Protein AF-A0A6L7CHQ5-F1 (afdb_monomer_lite)

InterPro domains:
  IPR009050 Globin-like superfamily [SSF46458] (5-82)
  IPR012292 Globin/Protoglobin [G3DSA:1.10.490.10] (6-82)

Secondary structure (DSSP, 8-state):
-HHHHHHHHHHHHHHHHHS-HHHHHHHHHHHHHHHHHHHHHHHHHHTTSHHHHGGG-SHHHHHHHHHHHHHHHHHHHT----

Radius of gyration: 15.95 Å; chains: 1; bounding box: 35×37×38 Å

Sequence (82 aa):
MEMYFKRMKDEWTGLVEQADPLIRAKAAEIAVAHAHYLSIEFYRIVRIDPHAEEFLSNEQVERQLKSAMERWIINVLSAQVD

pLDDT: mean 93.34, std 6.65, range [62.5, 98.44]

Foldseek 3Di:
DVVVVVVVLVVLQVVQVVDDPVVLVVLLVCLLVCLLVVLLVVLVVQCVDPVSVVVVVDPVSSVVSSVVSSVVSNPSSNDDDD

Organism: Escherichia coli (NCBI:txid562)

Structure (mmCIF, N/CA/C/O backbone):
data_AF-A0A6L7CHQ5-F1
#
_entry.id   AF-A0A6L7CHQ5-F1
#
loop_
_atom_site.group_PDB
_atom_site.id
_atom_site.type_symbol
_atom_site.label_atom_id
_atom_site.label_alt_id
_atom_site.label_comp_id
_atom_site.label_asym_id
_atom_site.label_entity_id
_atom_site.label_seq_id
_atom_site.pdbx_PDB_ins_code
_atom_site.Cartn_x
_atom_site.Cartn_y
_atom_site.Cartn_z
_atom_site.occupancy
_atom_site.B_iso_or_equi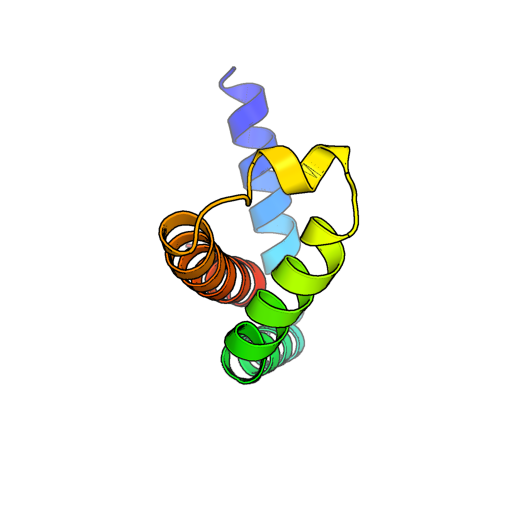v
_atom_site.auth_seq_id
_atom_site.auth_comp_id
_atom_site.auth_asym_id
_atom_site.auth_atom_id
_atom_site.pdbx_PDB_model_num
ATOM 1 N N . MET A 1 1 ? 1.541 27.345 1.888 1.00 62.50 1 MET A N 1
ATOM 2 C CA . MET A 1 1 ? 2.008 25.940 1.942 1.00 62.50 1 MET A CA 1
ATOM 3 C C . MET A 1 1 ? 1.375 25.188 3.115 1.00 62.50 1 MET A C 1
ATOM 5 O O . MET A 1 1 ? 0.843 24.110 2.895 1.00 62.50 1 MET A O 1
ATOM 9 N N . GLU A 1 2 ? 1.298 25.786 4.311 1.00 71.94 2 GLU A N 1
ATOM 10 C CA . GLU A 1 2 ? 0.641 25.191 5.497 1.00 71.94 2 GLU A CA 1
ATOM 11 C C . GLU A 1 2 ? -0.814 24.748 5.267 1.00 71.94 2 GLU A C 1
ATOM 13 O O . GLU A 1 2 ? -1.184 23.634 5.622 1.00 71.94 2 GLU A O 1
ATOM 18 N N . MET A 1 3 ? -1.630 25.563 4.588 1.00 82.44 3 MET A N 1
ATOM 19 C CA . MET A 1 3 ? -3.026 25.205 4.279 1.00 82.44 3 MET A CA 1
ATOM 20 C C . MET A 1 3 ? -3.181 24.012 3.322 1.00 82.44 3 MET A C 1
ATOM 22 O O . MET A 1 3 ? -4.255 23.416 3.262 1.00 82.44 3 MET A O 1
ATOM 26 N N . TYR A 1 4 ? -2.156 23.698 2.526 1.00 87.12 4 TYR A N 1
ATOM 27 C CA . TYR A 1 4 ? -2.181 22.544 1.624 1.00 87.12 4 TYR A CA 1
ATOM 28 C C . TYR A 1 4 ? -1.830 21.268 2.387 1.00 87.12 4 TYR A C 1
ATOM 30 O O . TYR A 1 4 ? -2.579 20.300 2.330 1.00 87.12 4 TYR A O 1
ATOM 38 N N . PHE A 1 5 ? -0.751 21.306 3.175 1.00 91.31 5 PHE A N 1
ATOM 39 C CA . PHE A 1 5 ? -0.361 20.185 4.029 1.00 91.31 5 PHE A CA 1
ATOM 40 C C . PHE A 1 5 ? -1.471 19.812 5.018 1.00 91.31 5 PHE A C 1
ATOM 42 O O . PHE A 1 5 ? -1.806 18.638 5.146 1.00 91.31 5 PHE A O 1
ATOM 49 N N . LYS A 1 6 ? -2.103 20.815 5.645 1.00 93.19 6 LYS A N 1
ATOM 50 C CA . LYS A 1 6 ? -3.244 20.595 6.537 1.00 93.19 6 LYS A CA 1
ATOM 51 C C . LYS A 1 6 ? -4.400 19.886 5.824 1.00 93.19 6 LYS A C 1
ATOM 53 O O . LYS A 1 6 ? -4.879 18.885 6.330 1.00 93.19 6 LYS A O 1
ATOM 58 N N . ARG A 1 7 ? -4.795 20.350 4.631 1.00 94.56 7 ARG A N 1
ATOM 59 C CA . ARG A 1 7 ? -5.867 19.703 3.853 1.00 94.56 7 ARG A CA 1
ATOM 60 C C . ARG A 1 7 ? -5.552 18.252 3.508 1.00 94.56 7 ARG A C 1
ATOM 62 O O . ARG A 1 7 ? -6.408 17.405 3.696 1.00 94.56 7 ARG A O 1
ATOM 69 N N . MET A 1 8 ? -4.332 17.960 3.059 1.00 94.94 8 MET A N 1
ATOM 70 C CA . MET A 1 8 ? -3.939 16.586 2.724 1.00 94.94 8 MET A CA 1
ATOM 71 C C . MET A 1 8 ? -3.930 15.666 3.943 1.00 94.94 8 MET A C 1
ATOM 73 O O . MET A 1 8 ? -4.356 14.519 3.838 1.00 94.94 8 MET A O 1
ATOM 77 N N . LYS A 1 9 ? -3.489 16.171 5.103 1.00 94.75 9 LYS A N 1
ATOM 78 C CA . LYS A 1 9 ? -3.587 15.426 6.359 1.00 94.75 9 LYS A CA 1
ATOM 79 C C . LYS A 1 9 ? -5.049 15.159 6.718 1.00 94.75 9 LYS A C 1
ATOM 81 O O . LYS A 1 9 ? -5.399 14.008 6.937 1.00 94.75 9 LYS A O 1
ATOM 86 N N . ASP A 1 10 ? -5.881 16.200 6.745 1.00 95.88 10 ASP A N 1
ATOM 87 C CA . ASP A 1 10 ? -7.291 16.095 7.134 1.00 95.88 10 ASP A CA 1
ATOM 88 C C . ASP A 1 10 ? -8.056 15.134 6.199 1.00 95.88 10 ASP A C 1
ATOM 90 O O . ASP A 1 10 ? -8.848 14.318 6.665 1.00 95.88 10 ASP A O 1
ATOM 94 N N . GLU A 1 11 ? -7.778 15.169 4.891 1.00 96.31 11 GLU A N 1
ATOM 95 C CA . GLU A 1 11 ? -8.363 14.247 3.909 1.00 96.31 11 GLU A CA 1
ATOM 96 C C . GLU A 1 11 ? -7.913 12.793 4.123 1.00 96.31 11 GLU A C 1
ATOM 98 O O . GLU A 1 11 ? -8.752 11.891 4.115 1.00 96.31 11 GLU A O 1
ATOM 103 N N . TRP A 1 12 ? -6.618 12.542 4.355 1.00 96.62 12 TRP A N 1
ATOM 104 C CA . TRP A 1 12 ? -6.120 11.183 4.608 1.00 96.62 12 TRP A CA 1
ATOM 105 C C . TRP A 1 12 ? -6.657 10.626 5.931 1.00 96.62 12 TRP A C 1
ATOM 107 O O . TRP A 1 12 ? -7.130 9.491 5.980 1.00 96.62 12 TRP A O 1
ATOM 117 N N . THR A 1 13 ? -6.623 11.424 6.999 1.00 96.44 13 THR A N 1
ATOM 118 C CA . THR A 1 13 ? -7.204 11.076 8.302 1.00 96.44 13 THR A CA 1
ATOM 119 C C . THR A 1 13 ? -8.690 10.755 8.149 1.00 96.44 13 THR A C 1
ATOM 121 O O . THR A 1 13 ? -9.120 9.679 8.560 1.00 96.44 13 THR A O 1
ATOM 124 N N . GLY A 1 14 ? -9.450 11.613 7.461 1.00 97.00 14 GLY A N 1
ATOM 125 C CA . GLY A 1 14 ? -10.871 11.391 7.206 1.00 97.00 14 GLY A CA 1
ATOM 126 C C . GLY A 1 14 ? -11.153 10.103 6.429 1.00 97.00 14 GLY A C 1
ATOM 127 O O . GLY A 1 14 ? -12.087 9.383 6.775 1.00 97.00 14 GLY A O 1
ATOM 128 N N . LEU A 1 15 ? -10.333 9.762 5.428 1.00 97.12 15 LEU A N 1
ATOM 129 C CA . LEU A 1 15 ? -10.457 8.502 4.686 1.00 97.12 15 LEU A CA 1
ATOM 130 C C . LEU A 1 15 ? -10.306 7.277 5.604 1.00 97.12 15 LEU A C 1
ATOM 132 O O . LEU A 1 15 ? -11.076 6.323 5.494 1.00 97.12 15 LEU A O 1
ATOM 136 N N . VAL A 1 16 ? -9.326 7.299 6.509 1.00 96.38 16 VAL A N 1
ATOM 137 C CA . VAL A 1 16 ? -9.070 6.191 7.440 1.00 96.38 16 VAL A CA 1
ATOM 138 C C . VAL A 1 16 ? -10.163 6.099 8.511 1.00 96.38 16 VAL A C 1
ATOM 140 O O . VAL A 1 16 ? -10.603 4.996 8.828 1.00 96.38 16 VAL A O 1
ATOM 143 N N . GLU A 1 17 ? -10.631 7.228 9.047 1.00 96.00 17 GLU A N 1
ATOM 144 C CA . GLU A 1 17 ? -11.685 7.269 10.073 1.00 96.00 17 GLU A CA 1
ATOM 145 C C . GLU A 1 17 ? -13.054 6.828 9.543 1.00 96.00 17 GLU A C 1
ATOM 147 O O . GLU A 1 17 ? -13.802 6.154 10.250 1.00 96.00 17 GLU A O 1
ATOM 152 N N . GLN A 1 18 ? -13.386 7.187 8.299 1.00 96.75 18 GLN A N 1
ATOM 153 C CA . GLN A 1 18 ? -14.662 6.824 7.671 1.00 96.75 18 GLN A CA 1
ATOM 154 C C . GLN A 1 18 ? -14.727 5.347 7.265 1.00 96.75 18 GLN A C 1
ATOM 156 O O . GLN A 1 18 ? -15.819 4.798 7.106 1.00 96.75 18 GLN A O 1
ATOM 161 N N . ALA A 1 19 ? -13.578 4.696 7.081 1.00 96.25 19 ALA A N 1
ATOM 162 C CA . ALA A 1 19 ? -13.517 3.289 6.728 1.00 96.25 19 ALA A CA 1
ATOM 163 C C . ALA A 1 19 ? -13.725 2.395 7.961 1.00 96.25 19 ALA A C 1
ATOM 165 O O . ALA A 1 19 ? -12.992 2.476 8.954 1.00 96.25 19 ALA A O 1
ATOM 166 N N . ASP A 1 20 ? -14.699 1.486 7.857 1.00 97.19 20 ASP A N 1
ATOM 167 C CA . ASP A 1 20 ? -15.027 0.512 8.900 1.00 97.19 20 ASP A CA 1
ATOM 168 C C . ASP A 1 20 ? -13.761 -0.240 9.378 1.00 97.19 20 ASP A C 1
ATOM 170 O O . ASP A 1 20 ? -12.986 -0.733 8.543 1.00 97.19 20 ASP A O 1
ATOM 174 N N . PRO A 1 21 ? -13.528 -0.358 10.702 1.00 95.88 21 PRO A N 1
ATOM 175 C CA . PRO A 1 21 ? -12.348 -1.028 11.244 1.00 95.88 21 PRO A CA 1
ATOM 176 C C . PRO A 1 21 ? -12.134 -2.458 10.727 1.00 95.88 21 PRO A C 1
ATOM 178 O O . PRO A 1 21 ? -10.993 -2.851 10.490 1.00 95.88 21 PRO A O 1
ATOM 181 N N . LEU A 1 22 ? -13.201 -3.235 10.510 1.00 96.88 22 LEU A N 1
ATOM 182 C CA . LEU A 1 22 ? -13.110 -4.596 9.973 1.00 96.88 22 LEU A CA 1
ATOM 183 C C . LEU A 1 22 ? -12.662 -4.597 8.510 1.00 96.88 22 LEU A C 1
ATOM 185 O O . LEU A 1 22 ? -11.915 -5.483 8.092 1.00 96.88 22 LEU A O 1
ATOM 189 N N . ILE A 1 23 ? -13.087 -3.602 7.731 1.00 97.56 23 ILE A N 1
ATOM 190 C CA . ILE A 1 23 ? -12.653 -3.442 6.340 1.00 97.56 23 ILE A CA 1
ATOM 191 C C . ILE A 1 23 ? -11.177 -3.049 6.292 1.00 97.56 23 ILE A C 1
ATOM 193 O O . ILE A 1 23 ? -10.416 -3.639 5.525 1.00 97.56 23 ILE A O 1
ATOM 197 N N . ARG A 1 24 ? -10.741 -2.129 7.159 1.00 97.69 24 ARG A N 1
ATOM 198 C CA . ARG A 1 24 ? -9.323 -1.754 7.273 1.00 97.69 24 ARG A CA 1
ATOM 199 C C . ARG A 1 24 ? -8.447 -2.919 7.730 1.00 97.69 24 ARG A C 1
ATOM 201 O O . ARG A 1 24 ? -7.375 -3.119 7.171 1.00 97.69 24 ARG A O 1
ATOM 208 N N . ALA A 1 25 ? -8.918 -3.735 8.674 1.00 97.50 25 ALA A N 1
ATOM 209 C CA . ALA A 1 25 ? -8.209 -4.942 9.098 1.00 97.50 25 ALA A CA 1
ATOM 210 C C . ALA A 1 25 ? -8.017 -5.934 7.938 1.00 97.50 25 ALA A C 1
ATOM 212 O O . ALA A 1 25 ? -6.922 -6.459 7.755 1.00 97.50 25 ALA A O 1
ATOM 213 N N . LYS A 1 26 ? -9.046 -6.136 7.103 1.00 98.25 26 LYS A N 1
ATOM 214 C CA . LYS A 1 26 ? -8.945 -6.973 5.896 1.00 98.25 26 LYS A CA 1
ATOM 215 C C . LYS A 1 26 ? -8.003 -6.383 4.847 1.00 98.25 26 LYS A C 1
ATOM 217 O O . LYS A 1 26 ? -7.256 -7.128 4.222 1.00 98.25 26 LYS A O 1
ATOM 222 N N . ALA A 1 27 ? -8.019 -5.065 4.647 1.00 98.12 27 ALA A N 1
ATOM 223 C CA . ALA A 1 27 ? -7.086 -4.402 3.736 1.00 98.12 27 ALA A CA 1
ATOM 224 C C . ALA A 1 27 ? -5.629 -4.595 4.188 1.00 98.12 27 ALA A C 1
ATOM 226 O O . ALA A 1 27 ? -4.781 -4.952 3.371 1.00 98.12 27 ALA A O 1
ATOM 227 N N . ALA A 1 28 ? -5.363 -4.449 5.489 1.00 98.12 28 ALA A N 1
ATOM 228 C CA . ALA A 1 28 ? -4.054 -4.707 6.083 1.00 98.12 28 ALA A CA 1
ATOM 229 C C . ALA A 1 28 ? -3.633 -6.182 5.949 1.00 98.12 28 ALA A C 1
ATOM 231 O O . ALA A 1 28 ? -2.498 -6.465 5.574 1.00 98.12 28 ALA A O 1
ATOM 232 N N . GLU A 1 29 ? -4.549 -7.127 6.190 1.00 98.31 29 GLU A N 1
ATOM 233 C CA . GLU A 1 29 ? -4.302 -8.566 6.017 1.00 98.31 29 GLU A CA 1
ATOM 234 C C . GLU A 1 29 ? -3.887 -8.894 4.576 1.00 98.31 29 GLU A C 1
ATOM 236 O O . GLU A 1 29 ? -2.859 -9.535 4.354 1.00 98.31 29 GLU A O 1
ATOM 241 N N . ILE A 1 30 ? -4.636 -8.388 3.590 1.00 98.25 30 ILE A N 1
ATOM 242 C CA . ILE A 1 30 ? -4.315 -8.548 2.167 1.00 98.25 30 ILE A CA 1
ATOM 243 C C . ILE A 1 30 ? -2.964 -7.909 1.835 1.00 98.25 30 ILE A C 1
ATOM 245 O O . ILE A 1 30 ? -2.164 -8.507 1.116 1.00 98.25 30 I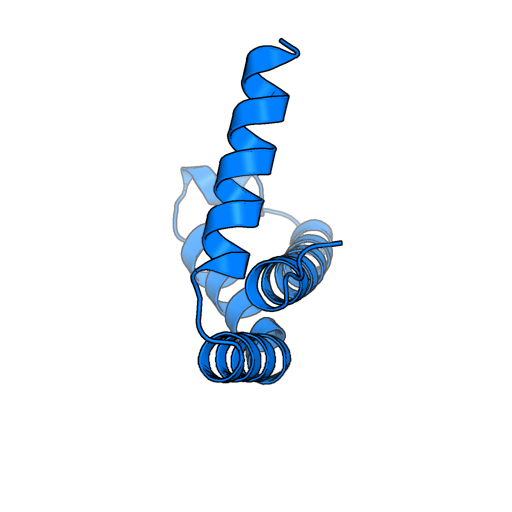LE A O 1
ATOM 249 N N . ALA A 1 31 ? -2.686 -6.718 2.364 1.00 98.00 31 ALA A N 1
ATOM 250 C CA . ALA A 1 31 ? -1.422 -6.036 2.135 1.00 98.00 31 ALA A CA 1
ATOM 251 C C . ALA A 1 31 ? -0.240 -6.865 2.650 1.00 98.00 31 ALA A C 1
ATOM 253 O O . ALA A 1 31 ? 0.681 -7.141 1.890 1.00 98.00 31 ALA A O 1
ATOM 254 N N . VAL A 1 32 ? -0.284 -7.332 3.898 1.00 97.81 32 VAL A N 1
ATOM 255 C CA . VAL A 1 32 ? 0.794 -8.144 4.484 1.00 97.81 32 VAL A CA 1
ATOM 256 C C . VAL A 1 32 ? 0.956 -9.478 3.750 1.00 97.81 32 VAL A C 1
ATOM 258 O O . VAL A 1 32 ? 2.081 -9.888 3.476 1.00 97.81 32 VAL A O 1
ATOM 261 N N . ALA A 1 33 ? -0.144 -10.141 3.388 1.00 98.25 33 ALA A N 1
ATOM 262 C CA . ALA A 1 33 ? -0.094 -11.436 2.713 1.00 98.25 33 ALA A CA 1
ATOM 263 C C . ALA A 1 33 ? 0.413 -11.349 1.261 1.00 98.25 33 ALA A C 1
ATOM 265 O O . ALA A 1 33 ? 1.012 -12.304 0.761 1.00 98.25 33 ALA A O 1
ATOM 266 N N . HIS A 1 34 ? 0.172 -10.229 0.570 1.00 98.38 34 HIS A N 1
ATOM 267 C CA . HIS A 1 34 ? 0.364 -10.142 -0.880 1.00 98.38 34 HIS A CA 1
ATOM 268 C C . HIS A 1 34 ? 1.320 -9.040 -1.353 1.00 98.38 34 HIS A C 1
ATOM 270 O O . HIS A 1 34 ? 1.635 -9.013 -2.543 1.00 98.38 34 HIS A O 1
ATOM 276 N N . ALA A 1 35 ? 1.836 -8.165 -0.483 1.00 98.00 35 ALA A N 1
ATOM 277 C CA . ALA A 1 35 ? 2.712 -7.061 -0.896 1.00 98.00 35 ALA A CA 1
ATOM 278 C C . ALA A 1 35 ? 3.974 -7.532 -1.634 1.00 98.00 35 ALA A C 1
ATOM 280 O O . ALA A 1 35 ? 4.376 -6.891 -2.606 1.00 98.00 35 ALA A O 1
ATOM 281 N N . HIS A 1 36 ? 4.551 -8.675 -1.251 1.00 97.38 36 HIS A N 1
ATOM 282 C CA . HIS A 1 36 ? 5.689 -9.252 -1.966 1.00 97.38 36 HIS A CA 1
ATOM 283 C C . HIS A 1 36 ? 5.346 -9.550 -3.434 1.00 97.38 36 HIS A C 1
ATOM 285 O O . HIS A 1 36 ? 6.001 -9.052 -4.351 1.00 97.38 36 HIS A O 1
ATOM 291 N N . TYR A 1 37 ? 4.262 -10.298 -3.662 1.00 97.69 37 TYR A N 1
ATOM 292 C CA . TYR A 1 37 ? 3.772 -10.618 -5.004 1.00 97.69 37 TYR A CA 1
ATOM 293 C C . TYR A 1 37 ? 3.428 -9.352 -5.800 1.00 97.69 37 TYR A C 1
ATOM 295 O O . TYR A 1 37 ? 3.872 -9.197 -6.937 1.00 97.69 37 TYR A O 1
ATOM 303 N N . LEU A 1 38 ? 2.701 -8.416 -5.183 1.00 97.88 38 LEU A N 1
ATOM 304 C CA . LEU A 1 38 ? 2.313 -7.153 -5.811 1.00 97.88 38 LEU A CA 1
ATOM 305 C C . LEU A 1 38 ? 3.529 -6.313 -6.216 1.00 97.88 38 LEU A C 1
ATOM 307 O O . LEU A 1 38 ? 3.520 -5.723 -7.291 1.00 97.88 38 LEU A O 1
ATOM 311 N N . SER A 1 39 ? 4.592 -6.286 -5.406 1.00 96.56 39 SER A N 1
ATOM 312 C CA . SER A 1 39 ? 5.820 -5.548 -5.727 1.00 96.56 39 SER A CA 1
ATOM 313 C C . SER A 1 39 ? 6.551 -6.119 -6.947 1.00 96.56 39 SER A C 1
ATOM 315 O O . SER A 1 39 ? 7.047 -5.366 -7.790 1.00 96.56 39 SER A O 1
ATOM 317 N N . ILE A 1 40 ? 6.591 -7.449 -7.071 1.00 95.81 40 ILE A N 1
ATOM 318 C CA . ILE A 1 40 ? 7.203 -8.134 -8.210 1.00 95.81 40 ILE A CA 1
ATOM 319 C C . ILE A 1 40 ? 6.383 -7.873 -9.469 1.00 95.81 40 ILE A C 1
ATOM 321 O O . ILE A 1 40 ? 6.953 -7.525 -10.504 1.00 95.81 40 ILE A O 1
ATOM 325 N N . GLU A 1 41 ? 5.062 -8.010 -9.371 1.00 97.31 41 GLU A N 1
ATOM 326 C CA . GLU A 1 41 ? 4.164 -7.845 -10.508 1.00 97.31 41 GLU A CA 1
ATOM 327 C C . GLU A 1 41 ? 4.104 -6.390 -10.983 1.00 97.31 41 GLU A C 1
ATOM 329 O O . GLU A 1 41 ? 4.166 -6.133 -12.185 1.00 97.31 41 GLU A O 1
ATOM 334 N N . PHE A 1 42 ? 4.110 -5.429 -10.054 1.00 95.88 42 PHE A N 1
ATOM 335 C CA . PHE A 1 42 ? 4.270 -4.009 -10.360 1.00 95.88 42 PHE A CA 1
ATOM 336 C C . PHE A 1 42 ? 5.543 -3.763 -11.172 1.00 95.88 42 PHE A C 1
ATOM 338 O O . PHE A 1 42 ? 5.481 -3.185 -12.255 1.00 95.88 42 PHE A O 1
ATOM 345 N N . TYR A 1 43 ? 6.693 -4.248 -10.693 1.00 93.88 43 TYR A N 1
ATOM 346 C CA . TYR A 1 43 ? 7.965 -4.062 -11.390 1.00 93.88 43 TYR A CA 1
ATOM 347 C C . TYR A 1 43 ? 7.946 -4.694 -12.790 1.00 93.88 43 TYR A C 1
ATOM 349 O O . TYR A 1 43 ? 8.408 -4.085 -13.754 1.00 93.88 43 TYR A O 1
ATOM 357 N N . ARG A 1 44 ? 7.370 -5.896 -12.917 1.00 94.00 44 ARG A N 1
ATOM 358 C CA . ARG A 1 44 ? 7.241 -6.610 -14.193 1.00 94.00 44 ARG A CA 1
ATOM 359 C C . ARG A 1 44 ? 6.403 -5.830 -15.204 1.00 94.00 44 ARG A C 1
ATOM 361 O O . ARG A 1 44 ? 6.796 -5.754 -16.362 1.00 94.00 44 ARG A O 1
ATOM 368 N N . ILE A 1 45 ? 5.265 -5.278 -14.780 1.00 96.25 45 ILE A N 1
ATOM 369 C CA . ILE A 1 45 ? 4.357 -4.521 -15.651 1.00 96.25 45 ILE A CA 1
ATOM 370 C C . ILE A 1 45 ? 4.975 -3.178 -16.035 1.00 96.25 45 ILE A C 1
ATOM 372 O O . ILE A 1 45 ? 5.003 -2.842 -17.214 1.00 96.25 45 ILE A O 1
ATOM 376 N N . VAL A 1 46 ? 5.501 -2.427 -15.065 1.00 94.25 46 VAL A N 1
ATOM 377 C CA . VAL A 1 46 ? 6.056 -1.087 -15.308 1.00 94.25 46 VAL A CA 1
ATOM 378 C C . VAL A 1 46 ? 7.257 -1.149 -16.241 1.00 94.25 46 VAL A C 1
ATOM 380 O O . VAL A 1 46 ? 7.376 -0.318 -17.130 1.00 94.25 46 VAL A O 1
ATOM 383 N N . ARG A 1 47 ? 8.109 -2.169 -16.114 1.00 92.00 47 ARG A N 1
ATOM 384 C CA . ARG A 1 47 ? 9.268 -2.337 -16.997 1.00 92.00 47 ARG A CA 1
ATOM 385 C C . ARG A 1 47 ? 8.898 -2.558 -18.474 1.00 92.00 47 ARG A C 1
ATOM 387 O O . ARG A 1 47 ? 9.742 -2.351 -19.332 1.00 92.00 47 ARG A O 1
ATOM 394 N N . ILE A 1 48 ? 7.671 -2.976 -18.791 1.00 93.75 48 ILE A N 1
ATOM 395 C CA . ILE A 1 48 ? 7.234 -3.140 -20.190 1.00 93.75 48 ILE A CA 1
ATOM 396 C C . ILE A 1 48 ? 7.085 -1.782 -20.891 1.00 93.75 48 ILE A C 1
ATOM 398 O O . ILE A 1 48 ? 7.215 -1.718 -22.112 1.00 93.75 48 ILE A O 1
ATOM 402 N N . ASP A 1 49 ? 6.814 -0.708 -20.146 1.00 94.19 49 ASP A N 1
ATOM 403 C CA . ASP A 1 49 ? 6.758 0.642 -20.701 1.00 94.19 49 ASP A CA 1
ATOM 404 C C . ASP A 1 49 ? 8.184 1.138 -21.015 1.00 94.19 49 ASP A C 1
ATOM 406 O O . ASP A 1 49 ? 8.988 1.285 -20.087 1.00 94.19 49 ASP A O 1
ATOM 410 N N . PRO A 1 50 ? 8.512 1.446 -22.287 1.00 90.88 50 PRO A N 1
ATOM 411 C CA . PRO A 1 50 ? 9.837 1.932 -22.668 1.00 90.88 50 PRO A CA 1
ATOM 412 C C . PRO A 1 50 ? 10.265 3.209 -21.934 1.00 90.88 50 PRO A C 1
ATOM 414 O O . PRO A 1 50 ? 11.452 3.397 -21.678 1.00 90.88 50 PRO A O 1
ATOM 417 N N . HIS A 1 51 ? 9.316 4.081 -21.575 1.00 92.38 51 HIS A N 1
ATOM 418 C CA . HIS A 1 51 ? 9.607 5.304 -20.825 1.00 92.38 51 HIS A CA 1
ATOM 419 C C . HIS A 1 51 ? 9.915 5.031 -19.355 1.00 92.38 51 HIS A C 1
ATOM 421 O O . HIS A 1 51 ? 10.587 5.830 -18.716 1.00 92.38 51 HIS A O 1
ATOM 427 N N . ALA A 1 52 ? 9.422 3.928 -18.796 1.00 91.69 52 ALA A N 1
ATOM 428 C CA . ALA A 1 52 ? 9.721 3.555 -17.422 1.00 91.69 52 ALA A CA 1
ATOM 429 C C . ALA A 1 52 ? 10.958 2.651 -17.332 1.00 91.69 52 ALA A C 1
ATOM 431 O O . ALA A 1 52 ? 11.711 2.753 -16.364 1.00 91.69 52 ALA A O 1
ATOM 432 N N . GLU A 1 53 ? 11.199 1.795 -18.334 1.00 92.12 53 GLU A N 1
ATOM 433 C CA . GLU A 1 53 ? 12.340 0.872 -18.364 1.00 92.12 53 GLU A CA 1
ATOM 434 C C . GLU A 1 53 ? 13.685 1.593 -18.208 1.00 92.12 53 GLU A C 1
ATOM 436 O O . GLU A 1 53 ? 14.572 1.073 -17.525 1.00 92.12 53 GLU A O 1
ATOM 441 N N . GLU A 1 54 ? 13.833 2.804 -18.760 1.00 90.38 54 GLU A N 1
ATOM 442 C CA . GLU A 1 54 ? 15.078 3.580 -18.656 1.00 90.38 54 GLU A CA 1
ATOM 443 C C . GLU A 1 54 ? 15.519 3.803 -17.197 1.00 90.38 54 GLU A C 1
ATOM 445 O O . GLU A 1 54 ? 16.715 3.756 -16.890 1.00 90.38 54 GLU A O 1
ATOM 450 N N . PHE A 1 55 ? 14.558 3.927 -16.274 1.00 89.31 55 PHE A N 1
ATOM 451 C CA . PHE A 1 55 ? 14.791 4.102 -14.837 1.00 89.31 55 PHE A CA 1
ATOM 452 C C . PHE A 1 55 ? 14.978 2.782 -14.077 1.00 89.31 55 PHE A C 1
ATOM 454 O O . PHE A 1 55 ? 15.338 2.796 -12.900 1.00 89.31 55 PHE A O 1
ATOM 461 N N . LEU A 1 56 ? 14.731 1.638 -14.721 1.00 88.19 56 LEU A N 1
ATOM 462 C CA . LEU A 1 56 ? 14.681 0.309 -14.101 1.00 88.19 56 LEU A CA 1
ATOM 463 C C . LEU A 1 56 ? 15.807 -0.623 -14.577 1.00 88.19 56 LEU A C 1
ATOM 465 O O . LEU A 1 56 ? 15.773 -1.820 -14.310 1.00 88.19 56 LEU A O 1
ATOM 469 N N . SER A 1 57 ? 16.822 -0.086 -15.248 1.00 74.56 57 SER A N 1
A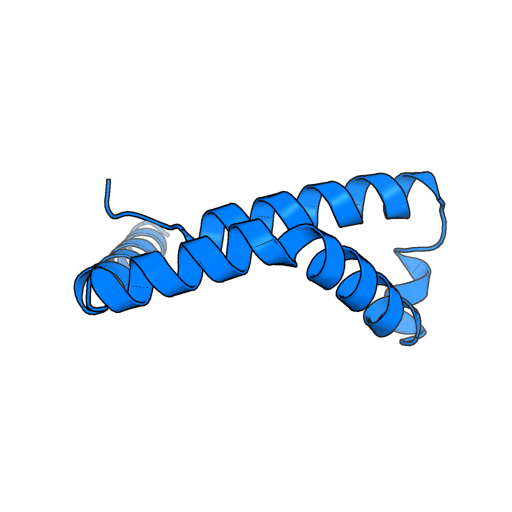TOM 470 C CA . SER A 1 57 ? 17.818 -0.831 -16.031 1.00 74.56 57 SER A CA 1
ATOM 471 C C . SER A 1 57 ? 18.882 -1.621 -15.241 1.00 74.56 57 SER A C 1
ATOM 473 O O . SER A 1 57 ? 19.688 -2.322 -15.852 1.00 74.56 57 SER A O 1
ATOM 475 N N . ASN A 1 58 ? 18.909 -1.556 -13.903 1.00 83.25 58 ASN A N 1
ATOM 476 C CA . ASN A 1 58 ? 19.908 -2.244 -13.070 1.00 83.25 58 ASN A CA 1
ATOM 477 C C . ASN A 1 58 ? 19.256 -3.149 -12.006 1.00 83.25 58 ASN A C 1
ATOM 479 O O . ASN A 1 58 ? 18.333 -2.733 -11.307 1.00 83.25 58 ASN A O 1
ATOM 483 N N . GLU A 1 59 ? 19.806 -4.353 -11.814 1.00 82.25 59 GLU A N 1
ATOM 484 C CA . GLU A 1 59 ? 19.397 -5.329 -10.793 1.00 82.25 59 GLU A CA 1
ATOM 485 C C . GLU A 1 59 ? 19.396 -4.744 -9.366 1.00 82.25 59 GLU A C 1
ATOM 487 O O . GLU A 1 59 ? 18.544 -5.077 -8.539 1.00 82.25 59 GLU A O 1
ATOM 492 N N . GLN A 1 60 ? 20.310 -3.817 -9.064 1.00 81.88 60 GLN A N 1
ATOM 493 C CA . GLN A 1 60 ? 20.320 -3.130 -7.771 1.00 81.88 60 GLN A CA 1
ATOM 494 C C . GLN A 1 60 ? 19.067 -2.260 -7.574 1.00 81.88 60 GLN A C 1
ATOM 496 O O . GLN A 1 60 ? 18.504 -2.235 -6.477 1.00 81.88 60 GLN A O 1
ATOM 501 N N . VAL A 1 61 ? 18.614 -1.579 -8.633 1.00 81.94 61 VAL A N 1
ATOM 502 C CA . VAL A 1 61 ? 17.382 -0.774 -8.621 1.00 81.94 61 VAL A CA 1
ATOM 503 C C . VAL A 1 61 ? 16.169 -1.686 -8.495 1.00 81.94 61 VAL A C 1
ATOM 505 O O . VAL A 1 61 ? 15.276 -1.394 -7.707 1.00 81.94 61 VAL A O 1
ATOM 508 N N . GLU A 1 62 ? 16.164 -2.829 -9.181 1.00 87.44 62 GLU A N 1
ATOM 509 C CA . GLU A 1 62 ? 15.105 -3.833 -9.064 1.00 87.44 62 GLU A CA 1
ATOM 510 C C . GLU A 1 62 ? 14.909 -4.306 -7.618 1.00 87.44 62 GLU A C 1
ATOM 512 O O . GLU A 1 62 ? 13.800 -4.235 -7.078 1.00 87.44 62 GLU A O 1
ATOM 517 N N . ARG A 1 63 ? 15.987 -4.757 -6.9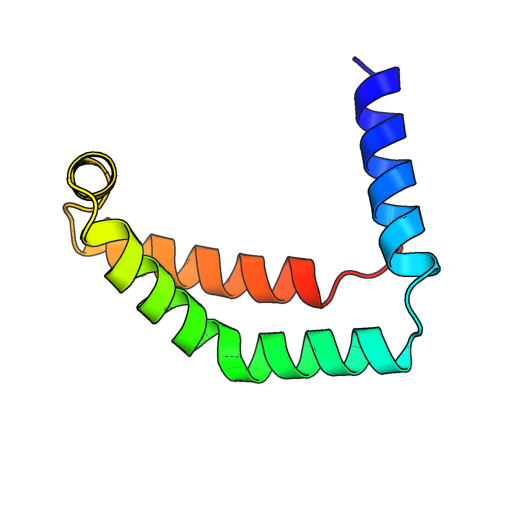64 1.00 87.56 63 ARG A N 1
ATOM 518 C CA . ARG A 1 63 ? 15.925 -5.274 -5.587 1.00 87.56 63 ARG A CA 1
ATOM 519 C C . ARG A 1 63 ? 15.479 -4.199 -4.597 1.00 87.56 63 ARG A C 1
ATOM 521 O O . ARG A 1 63 ? 14.650 -4.467 -3.726 1.00 87.56 63 ARG A O 1
ATOM 528 N N . GLN A 1 64 ? 16.005 -2.981 -4.734 1.00 92.06 64 GLN A N 1
ATOM 529 C CA . GLN A 1 64 ? 15.648 -1.870 -3.853 1.00 92.06 64 GLN A CA 1
ATOM 530 C C . GLN A 1 64 ? 14.206 -1.406 -4.066 1.00 92.06 64 GLN A C 1
ATOM 532 O O . GLN A 1 64 ? 13.487 -1.207 -3.085 1.00 92.06 64 GLN A O 1
ATOM 537 N N . LEU A 1 65 ? 13.764 -1.275 -5.320 1.00 92.50 65 LEU A N 1
ATOM 538 C CA . LEU A 1 65 ? 12.420 -0.809 -5.646 1.00 92.50 65 LEU A CA 1
ATOM 539 C C . LEU A 1 65 ? 11.358 -1.807 -5.193 1.00 92.50 65 LEU A C 1
ATOM 541 O O . LEU A 1 65 ? 10.389 -1.395 -4.566 1.00 92.50 65 LEU A O 1
ATOM 545 N N . LYS A 1 66 ? 11.554 -3.110 -5.426 1.00 93.06 66 LYS A N 1
ATOM 546 C CA . LYS A 1 66 ? 10.616 -4.143 -4.959 1.00 93.06 66 LYS A CA 1
ATOM 547 C C . LYS A 1 66 ? 10.456 -4.109 -3.437 1.00 93.06 66 LYS A C 1
ATOM 549 O O . LYS A 1 66 ? 9.339 -4.019 -2.941 1.00 93.06 66 LYS A O 1
ATOM 554 N N . SER A 1 67 ? 11.564 -4.052 -2.694 1.00 95.00 67 SER A N 1
ATOM 555 C CA . SER A 1 67 ? 11.529 -3.961 -1.226 1.00 95.00 67 SER A CA 1
ATOM 556 C C . SER A 1 67 ? 10.926 -2.644 -0.708 1.00 95.00 67 SER A C 1
ATOM 558 O O . SER A 1 67 ? 10.252 -2.620 0.325 1.00 9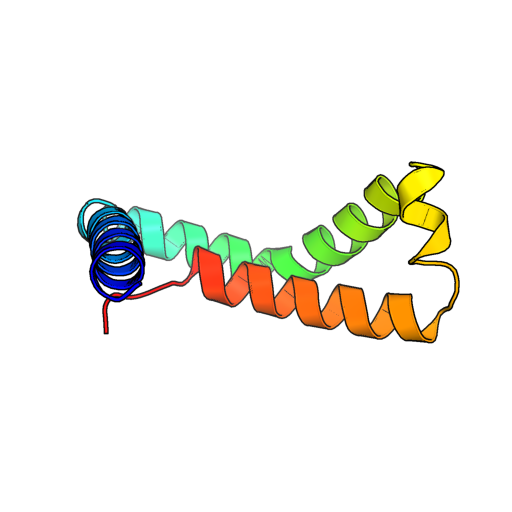5.00 67 SER A O 1
ATOM 560 N N . ALA A 1 68 ? 11.168 -1.519 -1.386 1.00 96.81 68 ALA A N 1
ATOM 561 C CA . ALA A 1 68 ? 10.543 -0.244 -1.038 1.00 96.81 68 ALA A CA 1
ATOM 562 C C . ALA A 1 68 ? 9.034 -0.258 -1.324 1.00 96.81 68 ALA A C 1
ATOM 564 O O . ALA A 1 68 ? 8.258 0.217 -0.499 1.00 96.81 68 ALA A O 1
ATOM 565 N N . MET A 1 69 ? 8.626 -0.849 -2.447 1.00 97.62 69 MET A N 1
ATOM 566 C CA . MET A 1 69 ? 7.230 -0.975 -2.854 1.00 97.62 69 MET A CA 1
ATOM 567 C C . MET A 1 69 ? 6.450 -1.897 -1.916 1.00 97.62 69 MET A C 1
ATOM 569 O O . MET A 1 69 ? 5.357 -1.544 -1.492 1.00 97.62 69 MET A O 1
ATOM 573 N N . GLU A 1 70 ? 7.030 -3.031 -1.520 1.00 97.94 70 GLU A N 1
ATOM 574 C CA . GLU A 1 70 ? 6.429 -3.938 -0.538 1.00 97.94 70 GLU A CA 1
ATOM 575 C C . GLU A 1 70 ? 6.122 -3.205 0.779 1.00 97.94 70 GLU A C 1
ATOM 577 O O . GLU A 1 70 ? 4.992 -3.234 1.270 1.00 97.94 70 GLU A O 1
ATOM 582 N N . ARG A 1 71 ? 7.094 -2.442 1.298 1.00 98.19 71 ARG A N 1
ATOM 583 C CA . ARG A 1 71 ? 6.901 -1.600 2.490 1.00 98.19 71 ARG A CA 1
ATOM 584 C C . ARG A 1 71 ? 5.859 -0.506 2.275 1.00 98.19 71 ARG A C 1
ATOM 586 O O . ARG A 1 71 ? 5.066 -0.241 3.173 1.00 98.19 71 ARG A O 1
ATOM 593 N N . TRP A 1 72 ? 5.855 0.134 1.107 1.00 98.44 72 TRP A N 1
ATOM 594 C CA . TRP A 1 72 ? 4.894 1.188 0.784 1.00 98.44 72 TRP A CA 1
ATOM 595 C C . TRP A 1 72 ? 3.455 0.657 0.778 1.00 98.44 72 TRP A C 1
ATOM 597 O O . TRP A 1 72 ? 2.594 1.251 1.422 1.00 98.44 72 TRP A O 1
ATOM 607 N N . ILE A 1 73 ? 3.215 -0.497 0.145 1.00 98.25 73 ILE A N 1
ATOM 608 C CA . ILE A 1 73 ? 1.900 -1.156 0.105 1.00 98.25 73 ILE A CA 1
ATOM 609 C C . ILE A 1 73 ? 1.407 -1.459 1.522 1.00 98.25 73 ILE A C 1
ATOM 611 O O . ILE A 1 73 ? 0.279 -1.104 1.865 1.00 98.25 73 ILE A O 1
ATOM 615 N N . ILE A 1 74 ? 2.253 -2.074 2.357 1.00 98.31 74 ILE A N 1
ATOM 616 C CA . ILE A 1 74 ? 1.892 -2.424 3.739 1.00 98.31 74 ILE A CA 1
ATOM 617 C C . ILE A 1 74 ? 1.562 -1.165 4.545 1.00 98.31 74 ILE A C 1
ATOM 619 O O . ILE A 1 74 ? 0.516 -1.118 5.191 1.00 98.31 74 ILE A O 1
ATOM 623 N N . ASN A 1 75 ? 2.409 -0.136 4.476 1.00 98.06 75 ASN A N 1
ATOM 624 C CA . ASN A 1 75 ? 2.229 1.091 5.252 1.00 98.06 75 ASN A CA 1
ATOM 625 C C . ASN A 1 75 ? 0.950 1.843 4.865 1.00 98.06 75 ASN A C 1
ATOM 627 O O . ASN A 1 75 ? 0.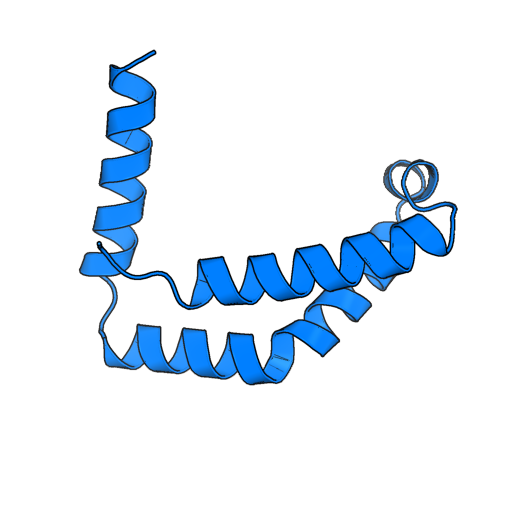236 2.324 5.739 1.00 98.06 75 ASN A O 1
ATOM 631 N N . VAL A 1 76 ? 0.652 1.941 3.566 1.00 97.94 76 VAL A N 1
ATOM 632 C CA . VAL A 1 76 ? -0.529 2.666 3.077 1.00 97.94 76 VAL A CA 1
ATOM 633 C C . VAL A 1 76 ? -1.814 1.908 3.396 1.00 97.94 76 VAL A C 1
ATOM 635 O O . VAL A 1 76 ? -2.758 2.498 3.915 1.00 97.94 76 VAL A O 1
ATOM 638 N N . LEU A 1 77 ? -1.863 0.602 3.123 1.00 97.94 77 LEU A N 1
ATOM 639 C CA . LEU A 1 77 ? -3.084 -0.192 3.302 1.00 97.94 77 LEU A CA 1
ATOM 640 C C . LEU A 1 77 ? -3.353 -0.592 4.759 1.00 97.94 77 LEU A C 1
ATOM 642 O O . LEU A 1 77 ? -4.473 -0.982 5.081 1.00 97.94 77 LEU A O 1
ATOM 646 N N . SER A 1 78 ? -2.356 -0.459 5.639 1.00 97.00 78 SER A N 1
ATOM 647 C CA . SER A 1 78 ? -2.495 -0.698 7.085 1.00 97.00 78 SER A CA 1
ATOM 648 C C . SER A 1 78 ? -2.548 0.593 7.907 1.00 97.00 78 SER A C 1
ATOM 650 O O . SER A 1 78 ? -2.467 0.533 9.137 1.00 97.00 78 SER A O 1
ATOM 652 N N . ALA A 1 79 ? -2.670 1.751 7.247 1.00 96.25 79 ALA A N 1
ATOM 653 C CA . ALA A 1 79 ? -2.614 3.060 7.886 1.00 96.25 79 ALA A CA 1
ATOM 654 C C . ALA A 1 79 ? -3.632 3.205 9.030 1.00 96.25 79 ALA A C 1
ATOM 656 O O . ALA A 1 79 ? -4.795 2.794 8.931 1.00 96.25 79 ALA A O 1
ATOM 657 N N . GLN A 1 80 ? -3.177 3.831 10.113 1.00 91.75 80 GLN A N 1
ATOM 658 C CA . GLN A 1 80 ? -3.985 4.214 11.266 1.00 91.75 80 GLN A CA 1
ATOM 659 C C . GLN A 1 80 ? -4.009 5.736 11.403 1.00 91.75 80 GLN A C 1
ATOM 661 O O . GLN A 1 80 ? -3.213 6.444 10.783 1.00 91.75 80 GLN A O 1
ATOM 666 N N . VAL A 1 81 ? -4.959 6.227 12.192 1.00 88.19 81 VAL A N 1
ATOM 667 C CA . VAL A 1 81 ? -4.998 7.627 12.610 1.00 88.19 81 VAL A CA 1
ATOM 668 C C . VAL A 1 81 ? -4.251 7.706 13.935 1.00 88.19 81 VAL A C 1
ATOM 670 O O . VAL A 1 81 ? -4.771 7.236 14.945 1.00 88.19 81 VAL A O 1
ATOM 673 N N . ASP A 1 82 ? -3.036 8.250 13.889 1.00 76.38 82 ASP A N 1
ATOM 674 C CA . ASP A 1 82 ? -2.207 8.562 15.061 1.00 76.38 82 ASP A CA 1
ATOM 675 C C . ASP A 1 82 ? -2.270 10.063 15.402 1.00 76.38 82 ASP A C 1
ATOM 677 O O . ASP A 1 82 ? -2.250 10.907 14.465 1.00 76.38 82 ASP A O 1
#